Protein AF-A0A103XK74-F1 (afdb_monomer)

Secondary structure (DSSP, 8-state):
-----TT----GGG-TTTS--SSEEEEETTEEEEEPPTTEEE-TTSTT-EEE----HHHHHHTTT-PPPHHHHHHHHHHHHTS----SS---GGG-TTTS--SSEEEEETTEEEEEPPTTEEE-TTSTT-EEEPP-------S------

Radius of gyration: 27.08 Å; Cα contacts (8 Å, |Δi|>4): 176; chains: 1; bounding box: 64×50×88 Å

Solvent-accessible surface area (backbone atoms only — not comparable to full-atom values): 9443 Å² total; per-residue (Å²): 132,90,78,78,72,93,80,77,57,71,61,51,73,80,38,50,89,85,48,64,64,60,41,42,68,44,70,46,92,82,51,70,49,68,38,37,48,92,67,33,40,68,46,18,77,39,86,84,32,40,38,70,44,75,79,53,62,61,62,63,28,6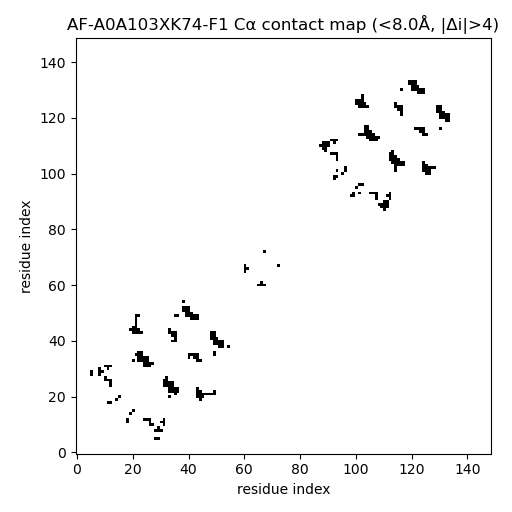4,76,65,76,54,85,79,51,80,68,58,60,54,51,61,55,56,63,60,64,74,73,56,97,74,86,76,50,75,63,63,42,76,78,36,48,89,88,39,54,46,74,52,49,60,44,67,43,91,58,50,65,48,58,35,44,53,93,67,36,45,65,46,17,58,40,86,84,33,46,39,72,48,74,72,80,77,68,81,70,79,80,81,84,80,89,80,129

Organism: Cynara cardunculus var. scolymus (NCBI:txid59895)

Mean predicted aligned error: 19.29 Å

Nearest PDB structures (foldseek):
  6pol-assembly3_F  TM=4.371E-01  e=6.502E-03  Homo sapiens
  5b4x-assembly2_D  TM=4.022E-01  e=9.568E-03  Homo sapiens
  6pog-assembly1_B  TM=3.861E-01  e=1.408E-02  Homo sapiens

InterPro domains:
  IPR000152 EGF-type aspartate/asparagine hydroxylation site [PS00010] (106-117)
  IPR000742 EGF-like domain [SM00181] (12-51)
  IPR000742 EGF-like domain [SM00181] (93-132)
  IPR001881 EGF-like calcium-binding domain [SM00179] (9-51)
  IPR001881 EGF-like calcium-binding domain [SM00179] (92-132)
  IPR049883 NOTCH1, EGF-like calcium-binding domain [PF07645] (9-43)
  IPR049883 NOTCH1, EGF-like calcium-binding domain [PF07645] (92-122)
  IPR050751 Extracellular matrix structural protein [PTHR24034] (9-125)

Structure (mmCIF, N/CA/C/O backbone):
data_AF-A0A103XK74-F1
#
_entry.id   AF-A0A103XK74-F1
#
loop_
_atom_site.group_PDB
_atom_site.id
_atom_site.type_symbol
_atom_site.label_atom_id
_atom_site.label_alt_id
_atom_site.label_comp_id
_atom_site.label_asym_id
_atom_site.label_entity_id
_atom_site.label_seq_id
_atom_site.pdbx_PDB_ins_code
_atom_site.Cartn_x
_atom_site.Cartn_y
_atom_site.Cartn_z
_atom_site.occupancy
_atom_site.B_iso_or_equiv
_atom_site.auth_seq_id
_atom_site.auth_comp_id
_atom_site.auth_asym_id
_atom_site.auth_atom_id
_atom_site.pdbx_PDB_model_num
ATOM 1 N N . MET A 1 1 ? 42.206 -0.250 -19.955 1.00 39.19 1 MET A N 1
ATOM 2 C CA . MET A 1 1 ? 40.828 0.064 -19.518 1.00 39.19 1 MET A CA 1
ATOM 3 C C . MET A 1 1 ? 39.902 -0.393 -20.632 1.00 39.19 1 MET A C 1
ATOM 5 O O . MET A 1 1 ? 40.021 0.123 -21.732 1.00 39.19 1 MET A O 1
ATOM 9 N N . LEU A 1 2 ? 39.120 -1.451 -20.410 1.00 46.59 2 LEU A N 1
ATOM 10 C CA . LEU A 1 2 ? 38.319 -2.092 -21.459 1.00 46.59 2 LEU A CA 1
ATOM 11 C C . LEU A 1 2 ? 37.001 -1.327 -21.646 1.00 46.59 2 LEU A C 1
ATOM 13 O O . LEU A 1 2 ? 36.085 -1.474 -20.844 1.00 46.59 2 LEU A O 1
ATOM 17 N N . THR A 1 3 ? 36.907 -0.508 -22.690 1.00 59.62 3 THR A N 1
ATOM 18 C CA . THR A 1 3 ? 35.642 0.071 -23.159 1.00 59.62 3 THR A CA 1
ATOM 19 C C . THR A 1 3 ? 34.998 -0.907 -24.140 1.00 59.62 3 THR A C 1
ATOM 21 O O . THR A 1 3 ? 35.295 -0.882 -25.334 1.00 59.62 3 THR A O 1
ATOM 24 N N . PHE A 1 4 ? 34.157 -1.809 -23.630 1.00 59.25 4 PHE A N 1
ATOM 25 C CA . PHE A 1 4 ? 33.251 -2.602 -24.463 1.00 59.25 4 PHE A CA 1
ATOM 26 C C . PHE A 1 4 ? 32.225 -1.655 -25.118 1.00 59.25 4 PHE A C 1
ATOM 28 O O . PHE A 1 4 ? 31.713 -0.764 -24.437 1.00 59.25 4 PHE A O 1
ATOM 35 N N . PRO A 1 5 ? 31.962 -1.769 -26.430 1.00 60.72 5 PRO A N 1
ATOM 36 C CA . PRO A 1 5 ? 31.222 -0.758 -27.169 1.00 60.72 5 PRO A CA 1
ATOM 37 C C . PRO A 1 5 ? 29.723 -0.834 -26.865 1.00 60.72 5 PRO A C 1
ATOM 39 O O . PRO A 1 5 ? 29.161 -1.910 -26.684 1.00 60.72 5 PRO A O 1
ATOM 42 N N . LEU A 1 6 ? 29.085 0.333 -26.906 1.00 54.50 6 LEU A N 1
ATOM 43 C CA . LEU A 1 6 ? 27.653 0.647 -26.801 1.00 54.50 6 LEU A CA 1
ATOM 44 C C . LEU A 1 6 ? 26.747 -0.070 -27.850 1.00 54.50 6 LEU A C 1
ATOM 46 O O . LEU A 1 6 ? 25.673 0.431 -28.162 1.00 54.50 6 LEU A O 1
ATOM 50 N N . TYR A 1 7 ? 27.185 -1.178 -28.466 1.00 64.19 7 TYR A N 1
ATOM 51 C CA . TYR A 1 7 ? 26.630 -1.719 -29.720 1.00 64.19 7 TYR A CA 1
ATOM 52 C C . TYR A 1 7 ? 25.713 -2.948 -29.573 1.00 64.19 7 TYR A C 1
ATOM 54 O O . TYR A 1 7 ? 25.021 -3.296 -30.523 1.00 64.19 7 TYR A O 1
ATOM 62 N N . LEU A 1 8 ? 25.623 -3.584 -28.404 1.00 73.56 8 LEU A N 1
ATOM 63 C CA . LEU A 1 8 ? 24.556 -4.566 -28.162 1.00 73.56 8 LEU A CA 1
ATOM 64 C C . LEU A 1 8 ? 23.844 -4.275 -26.847 1.00 73.56 8 LEU A C 1
ATOM 66 O O . LEU A 1 8 ? 23.798 -5.101 -25.939 1.00 73.56 8 LEU A O 1
ATOM 70 N N . ASP A 1 9 ? 23.325 -3.056 -26.753 1.00 84.56 9 ASP A N 1
ATOM 71 C CA . ASP A 1 9 ? 22.346 -2.717 -25.734 1.00 84.56 9 ASP A CA 1
ATOM 72 C C . ASP A 1 9 ? 21.085 -3.563 -25.949 1.00 84.56 9 ASP A C 1
ATOM 74 O O . ASP A 1 9 ? 20.443 -3.498 -27.002 1.00 84.56 9 ASP A O 1
ATOM 78 N N . ILE A 1 10 ? 20.764 -4.415 -24.979 1.00 87.81 10 ILE A N 1
ATOM 79 C CA . ILE A 1 10 ? 19.553 -5.229 -25.018 1.00 87.81 10 ILE A CA 1
ATOM 80 C C . ILE A 1 10 ? 18.468 -4.398 -24.367 1.00 87.81 10 ILE A C 1
ATOM 82 O O . ILE A 1 10 ? 18.551 -4.154 -23.179 1.00 87.81 10 ILE A O 1
ATOM 86 N N . ASN A 1 11 ? 17.419 -4.041 -25.104 1.00 88.88 11 ASN A N 1
ATOM 87 C CA . ASN A 1 11 ? 16.300 -3.336 -24.496 1.00 88.88 11 ASN A CA 1
ATOM 88 C C . ASN A 1 11 ? 15.480 -4.286 -23.605 1.00 88.88 11 ASN A C 1
ATOM 90 O O . ASN A 1 11 ? 14.604 -5.018 -24.083 1.00 88.88 11 ASN A O 1
ATOM 94 N N . GLU A 1 12 ? 15.756 -4.270 -22.299 1.00 91.62 12 GLU A N 1
ATOM 95 C CA . GLU A 1 12 ? 15.125 -5.146 -21.309 1.00 91.62 12 GLU A CA 1
ATOM 96 C C . GLU A 1 12 ? 13.616 -4.904 -21.187 1.00 91.62 12 GLU A C 1
ATOM 98 O O . GLU A 1 12 ? 12.873 -5.814 -20.814 1.00 91.62 12 GLU A O 1
ATOM 1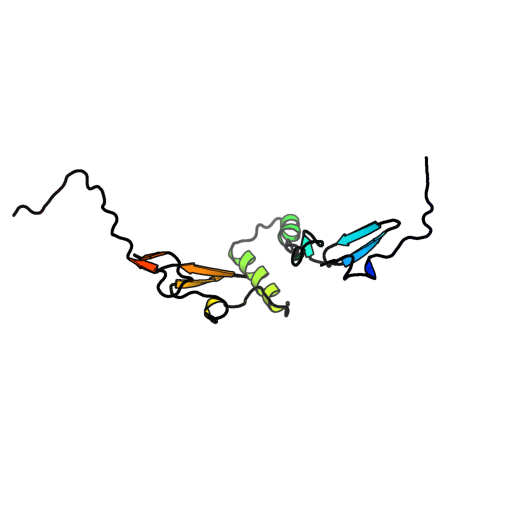03 N N . CYS A 1 13 ? 13.130 -3.724 -21.589 1.00 88.81 13 CYS A N 1
ATOM 104 C CA . CYS A 1 13 ? 11.707 -3.392 -21.566 1.00 88.81 13 CYS A CA 1
ATOM 105 C C . CYS A 1 13 ? 10.863 -4.231 -22.543 1.00 88.81 13 CYS A C 1
ATOM 107 O O . CYS A 1 13 ? 9.641 -4.259 -22.400 1.00 88.81 13 CYS A O 1
ATOM 109 N N . HIS A 1 14 ? 11.476 -4.933 -23.504 1.00 91.25 14 HIS A N 1
ATOM 110 C CA . HIS A 1 14 ? 10.775 -5.891 -24.370 1.00 91.25 14 HIS A CA 1
ATOM 111 C C . HIS A 1 14 ? 10.609 -7.286 -23.747 1.00 91.25 14 HIS A C 1
ATOM 113 O O . HIS A 1 14 ? 9.899 -8.113 -24.314 1.00 91.25 14 HIS A O 1
ATOM 119 N N . TYR A 1 15 ? 11.218 -7.555 -22.586 1.00 86.62 15 TYR A N 1
ATOM 120 C CA . TYR A 1 15 ? 11.230 -8.879 -21.955 1.00 86.62 15 TYR A CA 1
ATOM 121 C C . TYR A 1 15 ? 10.714 -8.831 -20.503 1.00 86.62 15 TYR A C 1
ATOM 123 O O . TYR A 1 15 ? 11.453 -9.161 -19.571 1.00 86.62 15 TYR A O 1
ATOM 131 N N . PRO A 1 16 ? 9.439 -8.457 -20.277 1.00 80.50 16 PRO A N 1
ATOM 132 C CA . PRO A 1 16 ? 8.884 -8.239 -18.938 1.00 80.50 16 PRO A CA 1
ATOM 133 C C . PRO A 1 16 ? 8.854 -9.497 -18.057 1.00 80.50 16 PRO A C 1
ATOM 135 O O . PRO A 1 16 ? 8.860 -9.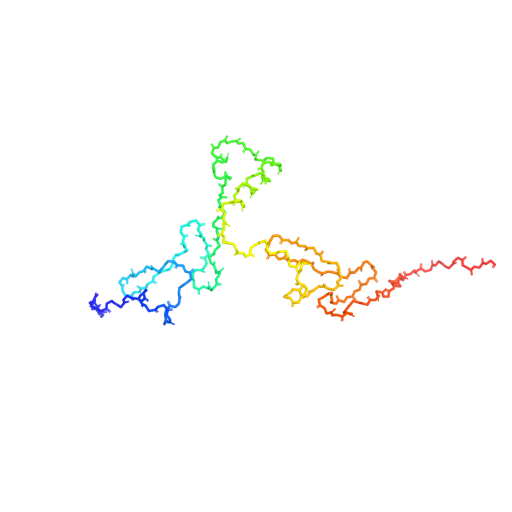384 -16.837 1.00 80.50 16 PRO A O 1
ATOM 138 N N . GLU A 1 17 ? 8.848 -10.696 -18.642 1.00 82.81 17 GLU A N 1
ATOM 139 C CA . GLU A 1 17 ? 8.907 -11.955 -17.882 1.00 82.81 17 GLU A CA 1
ATOM 140 C C . GLU A 1 17 ? 10.295 -12.210 -17.277 1.00 82.81 17 GLU A C 1
ATOM 142 O O . GLU A 1 17 ? 10.413 -12.757 -16.183 1.00 82.81 17 GLU A O 1
ATOM 147 N N . LYS A 1 18 ? 11.353 -11.782 -17.975 1.00 85.19 18 LYS A N 1
ATOM 148 C CA . LYS A 1 18 ? 12.748 -11.915 -17.531 1.00 85.19 18 LYS A CA 1
ATOM 149 C C . LYS A 1 18 ? 13.186 -10.731 -16.669 1.00 85.19 18 LYS A C 1
ATOM 151 O O . LYS A 1 18 ? 14.011 -10.893 -15.772 1.00 85.19 18 LYS A O 1
ATOM 156 N N . PHE A 1 19 ? 12.615 -9.558 -16.934 1.00 83.81 19 PHE A N 1
ATOM 157 C CA . PHE A 1 19 ? 12.919 -8.299 -16.262 1.00 83.81 19 PHE A CA 1
ATOM 158 C C . PHE A 1 19 ? 11.621 -7.638 -15.768 1.00 83.81 19 PHE A C 1
ATOM 160 O O . PHE A 1 19 ? 11.149 -6.657 -16.352 1.00 83.81 19 PHE A O 1
ATOM 167 N N . PRO A 1 20 ? 11.002 -8.190 -14.708 1.00 79.38 20 PRO A N 1
ATOM 168 C CA . PRO A 1 20 ? 9.707 -7.726 -14.229 1.00 79.38 20 PRO A CA 1
ATOM 169 C C . PRO A 1 20 ? 9.758 -6.274 -13.754 1.00 79.38 20 PRO A C 1
ATOM 171 O O . PRO A 1 20 ? 10.563 -5.896 -12.904 1.00 79.38 20 PRO A O 1
ATOM 174 N N . CYS A 1 21 ? 8.843 -5.472 -14.296 1.00 81.88 21 CYS A N 1
ATOM 175 C CA . CYS A 1 21 ? 8.640 -4.068 -13.969 1.00 81.88 21 CYS A CA 1
ATOM 176 C C . CYS A 1 21 ? 7.172 -3.847 -13.602 1.00 81.88 21 CYS A C 1
ATOM 178 O O . CYS A 1 21 ? 6.279 -4.199 -14.370 1.00 81.88 21 CYS A O 1
ATOM 180 N N . TYR A 1 22 ? 6.919 -3.203 -12.463 1.00 85.75 22 TYR A N 1
ATOM 181 C CA . TYR A 1 22 ? 5.568 -2.844 -12.013 1.00 85.75 22 TYR A CA 1
ATOM 182 C C . TYR A 1 22 ? 5.278 -1.341 -12.185 1.00 85.75 22 TYR A C 1
ATOM 184 O O . TYR A 1 22 ? 4.341 -0.793 -11.604 1.00 85.75 22 TYR A O 1
ATOM 192 N N . GLY A 1 23 ? 6.087 -0.665 -13.006 1.00 84.44 23 GLY A N 1
ATOM 193 C CA . GLY A 1 23 ? 5.963 0.742 -13.377 1.00 84.44 23 GLY A CA 1
ATOM 194 C C . GLY A 1 23 ? 6.170 0.957 -14.879 1.00 84.44 23 GLY A C 1
ATOM 195 O O . GLY A 1 23 ? 5.791 0.139 -15.709 1.00 84.44 23 GLY A O 1
ATOM 196 N N . THR A 1 24 ? 6.758 2.089 -15.240 1.00 87.75 24 THR A N 1
ATOM 197 C CA . THR A 1 24 ? 7.224 2.405 -16.590 1.00 87.75 24 THR A CA 1
ATOM 198 C C . THR A 1 24 ? 8.704 2.056 -16.699 1.00 87.75 24 THR A C 1
ATOM 200 O O . THR A 1 24 ? 9.532 2.649 -16.005 1.00 87.75 24 THR A O 1
ATOM 203 N N . CYS A 1 25 ? 9.024 1.106 -17.576 1.00 90.00 25 CYS A N 1
ATOM 204 C CA . CYS A 1 25 ? 10.397 0.755 -17.925 1.00 90.00 25 CYS A CA 1
ATOM 205 C C . CYS A 1 25 ? 10.994 1.795 -18.886 1.00 90.00 25 CYS A C 1
ATOM 207 O O . CYS A 1 25 ? 10.301 2.302 -19.770 1.00 90.00 25 CYS A O 1
ATOM 209 N N . VAL A 1 26 ? 12.266 2.125 -18.691 1.00 90.69 26 VAL A N 1
ATOM 210 C CA . VAL A 1 26 ? 13.050 3.044 -19.515 1.00 90.69 26 VAL A CA 1
ATOM 211 C C . VAL A 1 26 ? 14.378 2.367 -19.823 1.00 90.69 26 VAL A C 1
ATOM 213 O O . VAL A 1 26 ? 15.206 2.199 -18.928 1.00 90.69 26 VAL A O 1
ATOM 216 N N . ASN A 1 27 ? 14.572 2.000 -21.086 1.00 90.06 27 ASN A N 1
ATOM 217 C CA . ASN A 1 27 ? 15.834 1.449 -21.557 1.00 90.06 27 ASN A CA 1
ATOM 218 C C . ASN A 1 27 ? 16.940 2.510 -21.497 1.00 90.06 27 ASN A C 1
ATOM 220 O O . ASN A 1 27 ? 16.716 3.663 -21.873 1.00 90.06 27 ASN A O 1
ATOM 224 N N . THR A 1 28 ? 18.123 2.132 -21.035 1.00 89.25 28 THR A N 1
ATOM 225 C CA . THR A 1 28 ? 19.309 2.994 -20.989 1.00 89.25 28 THR A CA 1
ATOM 226 C C . THR A 1 28 ? 20.483 2.252 -21.606 1.00 89.25 28 THR A C 1
ATOM 228 O O . THR A 1 28 ? 20.475 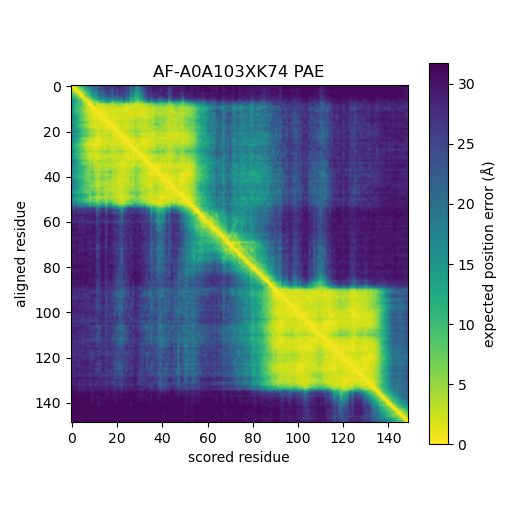1.038 -21.684 1.00 89.25 28 THR A O 1
ATOM 231 N N . VAL A 1 29 ? 21.522 2.942 -22.065 1.00 89.50 29 VAL A N 1
ATOM 232 C CA . VAL A 1 29 ? 22.609 2.199 -22.711 1.00 89.50 29 VAL A CA 1
ATOM 233 C C . VAL A 1 29 ? 23.394 1.395 -21.669 1.00 89.50 29 VAL A C 1
ATOM 235 O O . VAL A 1 29 ? 24.016 1.971 -20.776 1.00 89.50 29 VAL A O 1
ATOM 238 N N . GLY A 1 30 ? 23.354 0.069 -21.793 1.00 83.81 30 GLY A N 1
ATOM 239 C CA . GLY A 1 30 ? 23.983 -0.904 -20.905 1.00 83.81 30 GLY A CA 1
ATOM 240 C C . GLY A 1 30 ? 23.179 -1.244 -19.646 1.00 83.81 30 GLY A C 1
ATOM 241 O O . GLY A 1 30 ? 23.726 -1.921 -18.773 1.00 83.81 30 GLY A O 1
ATOM 242 N N . ASN A 1 31 ? 21.942 -0.748 -19.503 1.00 87.19 31 ASN A N 1
ATOM 243 C CA . ASN A 1 31 ? 21.074 -1.022 -18.351 1.00 87.19 31 ASN A CA 1
ATOM 244 C C . ASN A 1 31 ? 19.629 -0.559 -18.613 1.00 87.19 31 ASN A C 1
ATOM 246 O O . ASN A 1 31 ? 19.300 0.014 -19.634 1.00 87.19 31 ASN A O 1
ATOM 250 N N . TYR A 1 32 ? 18.771 -0.603 -17.609 1.00 88.00 32 TYR A N 1
ATOM 251 C CA . TYR A 1 32 ? 17.424 -0.075 -17.679 1.00 88.00 32 TYR A CA 1
ATOM 252 C C . TYR A 1 32 ? 16.998 0.465 -16.324 1.00 88.00 32 TYR A C 1
ATOM 254 O O . TYR A 1 32 ? 17.505 0.105 -15.257 1.00 88.00 32 TYR A O 1
ATOM 262 N N . THR A 1 33 ? 16.058 1.396 -16.369 1.00 87.38 33 THR A N 1
ATOM 263 C CA . THR A 1 33 ? 15.513 2.038 -15.182 1.00 87.38 33 THR A CA 1
ATOM 264 C C . THR A 1 33 ? 14.002 1.954 -15.178 1.00 87.38 33 THR A C 1
ATOM 266 O O . THR A 1 33 ? 13.341 1.720 -16.187 1.00 87.38 33 THR A O 1
ATOM 269 N N . TRP A 1 34 ? 13.444 2.138 -13.995 1.00 86.19 34 TRP A N 1
ATOM 270 C CA . TRP A 1 34 ? 12.030 1.968 -13.723 1.00 86.19 34 TRP A CA 1
ATOM 271 C C . TRP A 1 34 ? 11.571 3.190 -12.967 1.00 86.19 34 TRP A C 1
ATOM 273 O O . TRP A 1 34 ? 12.179 3.588 -11.971 1.00 86.19 34 TRP A O 1
ATOM 283 N N . LYS A 1 35 ? 10.465 3.758 -13.416 1.00 88.31 35 LYS A N 1
ATOM 284 C CA . LYS A 1 35 ? 9.785 4.827 -12.700 1.00 88.31 35 LYS A CA 1
ATOM 285 C C . LYS A 1 35 ? 8.337 4.447 -12.506 1.00 88.31 35 LYS A C 1
ATOM 287 O O . LYS A 1 35 ? 7.739 3.794 -13.353 1.00 88.31 35 LYS A O 1
ATOM 292 N N . CYS A 1 36 ? 7.747 4.868 -11.401 1.00 84.44 36 CYS A N 1
ATOM 293 C CA . CYS A 1 36 ? 6.303 4.776 -11.277 1.00 84.44 36 CYS A CA 1
ATOM 294 C C . CYS A 1 36 ? 5.620 5.613 -12.370 1.00 84.44 36 CYS A C 1
ATOM 296 O O . CYS A 1 36 ? 6.190 6.588 -12.872 1.00 84.44 36 CYS A O 1
ATOM 298 N N . LYS A 1 37 ? 4.393 5.221 -12.733 1.00 82.69 37 LYS A N 1
ATOM 299 C CA . LYS A 1 37 ? 3.553 5.974 -13.673 1.00 82.69 37 LYS A CA 1
ATOM 300 C C . LYS A 1 37 ? 3.358 7.415 -13.189 1.00 82.69 37 LYS A C 1
ATOM 302 O O . LYS A 1 37 ? 3.525 7.719 -12.005 1.00 82.69 37 LYS A O 1
ATOM 307 N N . GLU A 1 38 ? 2.995 8.310 -14.101 1.00 79.19 38 GLU A N 1
ATOM 308 C CA . GLU A 1 38 ? 2.727 9.705 -13.754 1.00 79.19 38 GLU A CA 1
ATOM 309 C C . GLU A 1 38 ? 1.696 9.809 -12.619 1.00 79.19 38 GLU A C 1
ATOM 311 O O . GLU A 1 38 ? 0.690 9.103 -12.602 1.00 79.19 38 GLU A O 1
ATOM 316 N N . GLY A 1 39 ? 1.990 10.644 -11.619 1.00 69.81 39 GLY A N 1
ATOM 317 C CA . GLY A 1 39 ? 1.176 10.742 -10.405 1.00 69.81 39 GLY A CA 1
ATOM 318 C C . GLY A 1 39 ? 1.402 9.630 -9.371 1.00 69.81 39 GLY A C 1
ATOM 319 O O . GLY A 1 39 ? 0.681 9.603 -8.378 1.00 69.81 39 GLY A O 1
ATOM 320 N N . TYR A 1 40 ? 2.394 8.746 -9.545 1.00 75.69 40 TYR A N 1
ATOM 321 C CA . TYR A 1 40 ? 2.762 7.678 -8.600 1.00 75.69 40 TYR A CA 1
ATOM 322 C C . TYR A 1 40 ? 4.245 7.767 -8.171 1.00 75.69 40 TYR A C 1
ATOM 324 O O . TYR A 1 40 ? 5.093 8.275 -8.902 1.00 75.69 40 TYR A O 1
ATOM 332 N N . SER A 1 41 ? 4.562 7.312 -6.958 1.00 80.19 41 SER A N 1
ATOM 333 C CA . SER A 1 41 ? 5.895 7.250 -6.341 1.00 80.19 41 SER A CA 1
ATOM 334 C C . SER A 1 41 ? 6.049 5.980 -5.504 1.00 80.19 41 SER A C 1
ATOM 336 O O . SER A 1 41 ? 5.066 5.481 -4.957 1.00 80.19 41 SER A O 1
ATOM 338 N N . GLY A 1 42 ? 7.279 5.496 -5.354 1.00 82.56 42 GLY A N 1
ATOM 339 C CA . GLY A 1 42 ? 7.591 4.278 -4.607 1.00 82.56 42 GLY A CA 1
ATOM 340 C C . GLY A 1 42 ? 8.609 3.422 -5.351 1.00 82.56 42 GLY A C 1
ATOM 341 O O . GLY A 1 42 ? 9.340 3.940 -6.196 1.00 82.56 42 GLY A O 1
ATOM 342 N N . ASP A 1 43 ? 8.643 2.129 -5.039 1.00 80.94 43 ASP A N 1
ATOM 343 C CA . ASP A 1 43 ? 9.558 1.176 -5.667 1.00 80.94 43 ASP A CA 1
ATOM 344 C C . ASP A 1 43 ? 8.847 0.405 -6.787 1.00 80.94 43 ASP A C 1
ATOM 346 O O . ASP A 1 43 ? 7.956 -0.403 -6.541 1.00 80.94 43 ASP A O 1
ATOM 350 N N . ALA A 1 44 ? 9.242 0.657 -8.033 1.00 84.19 44 ALA A N 1
ATOM 351 C CA . ALA A 1 44 ? 8.660 0.025 -9.216 1.00 84.19 44 ALA A CA 1
ATOM 352 C C . ALA A 1 44 ? 9.178 -1.405 -9.486 1.00 84.19 44 ALA A C 1
ATOM 354 O O . ALA A 1 44 ? 8.687 -2.054 -10.411 1.00 84.19 44 ALA A O 1
ATOM 355 N N . LYS A 1 45 ? 10.139 -1.908 -8.694 1.00 79.56 45 LYS A N 1
ATOM 356 C CA . LYS A 1 45 ? 10.623 -3.301 -8.762 1.00 79.56 45 LYS A CA 1
ATOM 357 C C . LYS A 1 45 ? 9.750 -4.273 -7.977 1.00 79.56 45 LYS A C 1
ATOM 359 O O . LYS A 1 45 ? 9.779 -5.474 -8.228 1.00 79.56 45 LYS A O 1
ATOM 364 N N . ILE A 1 46 ? 8.986 -3.764 -7.015 1.00 80.12 46 ILE A N 1
ATOM 365 C CA . ILE A 1 46 ? 8.133 -4.562 -6.138 1.00 80.12 46 ILE A CA 1
ATOM 366 C C . ILE A 1 46 ? 6.707 -4.524 -6.687 1.00 80.12 46 ILE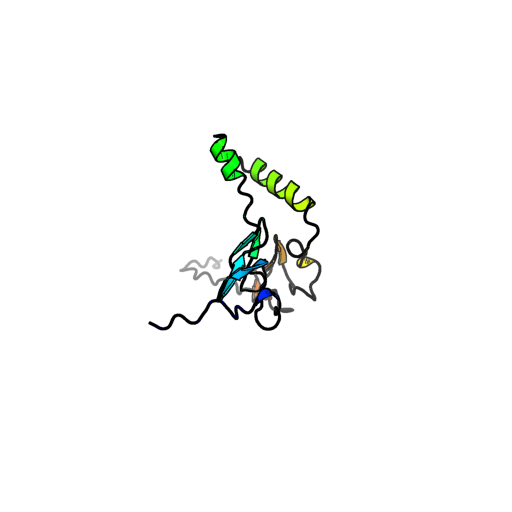 A C 1
ATOM 368 O O . ILE A 1 46 ? 6.206 -3.457 -7.052 1.00 80.12 46 ILE A O 1
ATOM 372 N N . ARG A 1 47 ? 6.033 -5.680 -6.723 1.00 75.00 47 ARG A N 1
ATOM 373 C CA . ARG A 1 47 ? 4.608 -5.744 -7.070 1.00 75.00 47 ARG A CA 1
ATOM 374 C C . ARG A 1 47 ? 3.823 -4.841 -6.116 1.00 75.00 47 ARG A C 1
ATOM 376 O O . ARG A 1 47 ? 4.005 -4.931 -4.906 1.00 75.00 47 ARG A O 1
ATOM 383 N N . ASP A 1 48 ? 3.010 -3.941 -6.664 1.00 75.69 48 ASP A N 1
ATOM 384 C CA . ASP A 1 48 ? 2.264 -2.914 -5.913 1.00 75.69 48 ASP A CA 1
ATOM 385 C C . ASP A 1 48 ? 3.137 -1.903 -5.131 1.00 75.69 48 ASP A C 1
ATOM 387 O O . ASP A 1 48 ? 2.655 -1.177 -4.257 1.00 75.69 48 ASP A O 1
ATOM 391 N N . GLY A 1 49 ? 4.434 -1.804 -5.449 1.00 73.38 49 GLY A N 1
ATOM 392 C CA . GLY A 1 49 ? 5.365 -0.886 -4.787 1.00 73.38 49 GLY A CA 1
ATOM 393 C C . GLY A 1 49 ? 5.222 0.583 -5.212 1.00 73.38 49 GLY A C 1
ATOM 394 O O . GLY A 1 49 ? 5.664 1.481 -4.491 1.00 73.38 49 GLY A O 1
ATOM 395 N N . CYS A 1 50 ? 4.540 0.856 -6.329 1.00 80.94 50 CYS A N 1
ATOM 396 C CA . CYS A 1 50 ? 4.170 2.203 -6.761 1.00 80.94 50 CYS A CA 1
ATOM 397 C C . CYS A 1 50 ? 2.827 2.633 -6.167 1.00 80.94 50 CYS A C 1
ATOM 399 O O . CYS A 1 50 ? 1.779 2.074 -6.482 1.00 80.94 50 CYS A O 1
ATOM 401 N N . ARG A 1 51 ? 2.833 3.702 -5.371 1.00 76.44 51 ARG A N 1
ATOM 402 C CA . ARG A 1 51 ? 1.625 4.289 -4.771 1.00 76.44 51 ARG A CA 1
ATOM 403 C C . ARG A 1 51 ? 1.354 5.647 -5.390 1.00 76.44 51 ARG A C 1
ATOM 405 O O . ARG A 1 51 ? 2.298 6.320 -5.788 1.00 76.44 51 ARG A O 1
ATOM 412 N N . ARG A 1 52 ? 0.092 6.083 -5.472 1.00 66.75 52 ARG A N 1
ATOM 413 C CA . ARG A 1 52 ? -0.202 7.455 -5.921 1.00 66.75 52 ARG A CA 1
ATOM 414 C C . ARG A 1 52 ? 0.602 8.419 -5.059 1.00 66.75 52 ARG A C 1
ATOM 416 O O . ARG A 1 52 ? 0.534 8.334 -3.831 1.00 66.75 52 ARG A O 1
ATOM 423 N N . LYS A 1 53 ? 1.365 9.308 -5.703 1.00 61.41 53 LYS A N 1
ATOM 424 C CA . LYS A 1 53 ? 1.944 10.464 -5.026 1.00 61.41 53 LYS A CA 1
ATOM 425 C C . LYS A 1 53 ? 0.780 11.103 -4.285 1.00 61.41 53 LYS A C 1
ATOM 427 O O . LYS A 1 53 ? -0.277 11.267 -4.907 1.00 61.41 53 LYS A O 1
ATOM 432 N N . PRO A 1 54 ? 0.917 11.431 -2.993 1.00 54.62 54 PRO A N 1
ATOM 433 C CA . PRO A 1 54 ? -0.038 12.342 -2.408 1.00 54.62 54 PRO A CA 1
ATOM 434 C C . PRO A 1 54 ? -0.011 13.564 -3.325 1.00 54.62 54 PRO A C 1
ATOM 436 O O . PRO A 1 54 ? 1.022 14.227 -3.441 1.00 54.62 54 PRO A O 1
ATOM 439 N N . PHE A 1 55 ? -1.109 13.812 -4.055 1.00 52.28 55 PHE A N 1
ATOM 440 C CA . PHE A 1 55 ? -1.355 15.156 -4.546 1.00 52.28 55 PHE A CA 1
ATOM 441 C C . PHE A 1 55 ? -1.220 15.970 -3.275 1.00 52.28 55 PHE A C 1
ATOM 443 O O . PHE A 1 55 ? -1.871 15.650 -2.283 1.00 52.28 55 PHE A O 1
ATOM 450 N N . HIS A 1 56 ? -0.228 16.846 -3.225 1.00 51.22 56 HIS A N 1
ATOM 451 C CA . HIS A 1 56 ? 0.029 17.631 -2.040 1.00 51.22 56 HIS A CA 1
ATOM 452 C C . HIS A 1 56 ? -0.691 18.946 -2.316 1.00 51.22 56 HIS A C 1
ATOM 454 O O . HIS A 1 56 ? -0.054 19.886 -2.793 1.00 51.22 56 HIS A O 1
ATOM 460 N N . PRO A 1 57 ? -2.017 19.039 -2.076 1.00 50.06 57 PRO A N 1
ATOM 461 C CA . PRO A 1 57 ? -2.700 20.318 -2.123 1.00 50.06 57 PRO A CA 1
ATOM 462 C C . PRO A 1 57 ? -2.007 21.283 -1.158 1.00 50.06 57 PRO A C 1
ATOM 464 O O . PRO A 1 57 ? -1.949 22.470 -1.426 1.00 50.06 57 PRO A O 1
ATOM 467 N N . LEU A 1 58 ? -1.366 20.770 -0.102 1.00 47.69 58 LEU A N 1
ATOM 468 C CA . LEU A 1 58 ? -0.437 21.499 0.753 1.00 47.69 58 LEU A CA 1
ATOM 469 C C . LEU A 1 58 ? 0.659 22.268 -0.023 1.00 47.69 58 LEU A C 1
ATOM 471 O O . LEU A 1 58 ? 0.968 23.364 0.403 1.00 47.69 58 LEU A O 1
ATOM 475 N N . VAL A 1 59 ? 1.221 21.806 -1.156 1.00 50.41 59 VAL A N 1
ATOM 476 C CA . VAL A 1 59 ? 2.187 22.633 -1.932 1.00 50.41 59 VAL A CA 1
ATOM 477 C C . VAL A 1 59 ? 1.494 23.858 -2.540 1.00 50.41 59 VAL A C 1
ATOM 479 O O . VAL A 1 59 ? 2.027 24.962 -2.464 1.00 50.41 59 VAL A O 1
ATOM 482 N N . LEU A 1 60 ? 0.286 23.688 -3.084 1.00 45.72 60 LEU A N 1
ATOM 483 C CA . LEU A 1 60 ? -0.510 24.791 -3.635 1.00 45.72 60 LEU A CA 1
ATOM 484 C C . LEU A 1 60 ? -1.020 25.735 -2.525 1.00 45.72 60 LEU A C 1
ATOM 486 O O . LEU A 1 60 ? -1.072 26.947 -2.710 1.00 45.72 60 LEU A O 1
ATOM 490 N N . TYR A 1 61 ? -1.351 25.185 -1.351 1.00 51.47 61 TYR A N 1
ATOM 491 C CA . TYR A 1 61 ? -1.884 25.926 -0.208 1.00 51.47 61 TYR A CA 1
ATOM 492 C C 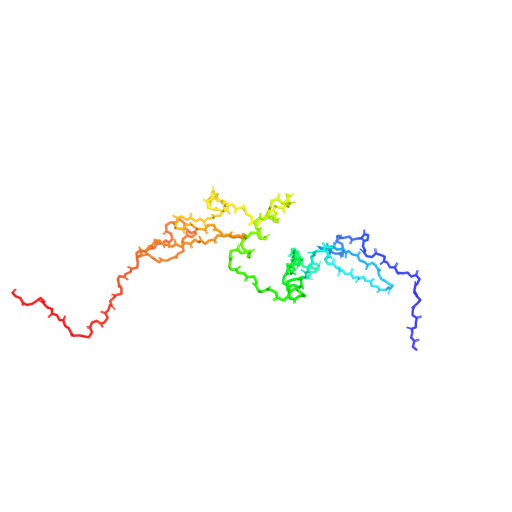. TYR A 1 61 ? -0.804 26.654 0.603 1.00 51.47 61 TYR A C 1
ATOM 494 O O . TYR A 1 61 ? -1.042 27.789 1.015 1.00 51.47 61 TYR A O 1
ATOM 502 N N . ILE A 1 62 ? 0.392 26.073 0.768 1.00 47.84 62 ILE A N 1
ATOM 503 C CA . ILE A 1 62 ? 1.558 26.738 1.377 1.00 47.84 62 ILE A CA 1
ATOM 504 C C . ILE A 1 62 ? 1.974 27.944 0.525 1.00 47.84 62 ILE A C 1
ATOM 506 O O . ILE A 1 62 ? 2.256 29.003 1.079 1.00 47.84 62 ILE A O 1
ATOM 510 N N . ALA A 1 63 ? 1.899 27.837 -0.807 1.00 49.00 63 ALA A N 1
ATOM 511 C CA . ALA A 1 63 ? 2.099 28.974 -1.709 1.00 49.00 63 ALA A CA 1
ATOM 512 C C . ALA A 1 63 ? 1.006 30.062 -1.577 1.00 49.00 63 ALA A C 1
ATOM 514 O O . ALA A 1 63 ? 1.248 31.214 -1.922 1.00 49.00 63 ALA A O 1
ATOM 515 N N . SER A 1 64 ? -0.179 29.717 -1.051 1.00 54.41 64 SER A N 1
ATOM 516 C CA . SER A 1 64 ? -1.315 30.635 -0.845 1.00 54.41 64 SER A CA 1
ATOM 517 C C . SER A 1 64 ? -1.452 31.189 0.585 1.00 54.41 64 SER A C 1
ATOM 519 O O . SER A 1 64 ? -2.357 31.980 0.850 1.00 54.41 64 SER A O 1
ATOM 521 N N . GLY A 1 65 ? -0.596 30.762 1.524 1.00 48.75 65 GLY A N 1
ATOM 522 C CA . GLY A 1 65 ? -0.567 31.273 2.900 1.00 48.75 65 GLY A CA 1
ATOM 523 C C . GLY A 1 65 ? -1.783 30.934 3.778 1.00 48.75 65 GLY A C 1
ATOM 524 O O . GLY A 1 65 ? -1.986 31.584 4.800 1.00 48.75 65 GLY A O 1
ATOM 525 N N . LYS A 1 66 ? -2.606 29.938 3.418 1.00 53.41 66 LYS A N 1
ATOM 526 C CA . LYS A 1 66 ? -3.785 29.523 4.205 1.00 53.41 66 LYS A CA 1
ATOM 527 C C . LYS A 1 66 ? -3.658 28.068 4.666 1.00 53.41 66 LYS A C 1
ATOM 529 O O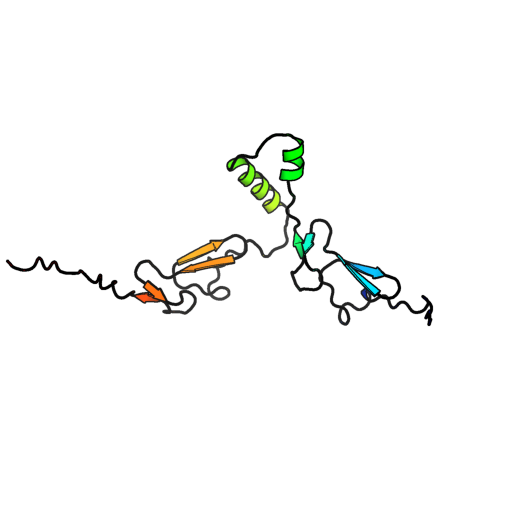 . LYS A 1 66 ? -3.523 27.165 3.844 1.00 53.41 66 LYS A O 1
ATOM 534 N N . TYR A 1 67 ? -3.719 27.842 5.983 1.00 48.72 67 TYR A N 1
ATOM 535 C CA . TYR A 1 67 ? -3.707 26.503 6.587 1.00 48.72 67 TYR A CA 1
ATOM 536 C C . TYR A 1 67 ? -5.090 25.840 6.433 1.00 48.72 67 TYR A C 1
ATOM 538 O O . TYR A 1 67 ? -6.094 26.464 6.790 1.00 48.72 67 TYR A O 1
ATOM 546 N N . PRO A 1 68 ? -5.192 24.608 5.904 1.00 52.41 68 PRO A N 1
ATOM 547 C CA . PRO A 1 68 ? -6.482 23.946 5.746 1.00 52.41 68 PRO A CA 1
ATOM 548 C C . PRO A 1 68 ? -7.064 23.528 7.104 1.00 52.41 68 PRO A C 1
ATOM 550 O O . PRO A 1 68 ? -6.370 22.987 7.962 1.00 52.41 68 PRO A O 1
ATOM 553 N N . THR A 1 69 ? -8.360 23.763 7.299 1.00 49.03 69 THR A N 1
ATOM 554 C CA . THR A 1 69 ? -9.107 23.274 8.462 1.00 49.03 69 THR A CA 1
ATOM 555 C C . THR A 1 69 ? -9.441 21.784 8.296 1.00 49.03 69 THR A C 1
ATOM 557 O O . THR A 1 69 ? -9.385 21.231 7.196 1.00 49.03 69 THR A O 1
ATOM 560 N N . TYR A 1 70 ? -9.806 21.104 9.389 1.00 48.66 70 TYR A N 1
ATOM 561 C CA . TYR A 1 70 ? -10.160 19.674 9.378 1.00 48.66 70 TYR A CA 1
ATOM 562 C C . TYR A 1 70 ? -11.262 19.328 8.351 1.00 48.66 70 TYR A C 1
ATOM 564 O O . TYR A 1 70 ? -11.205 18.287 7.697 1.00 48.66 70 TYR A O 1
ATOM 572 N N . GLU A 1 71 ? -12.215 20.240 8.139 1.00 47.69 71 GLU A N 1
ATOM 573 C CA . GLU A 1 71 ? -13.307 20.084 7.170 1.00 47.69 71 GLU A CA 1
ATOM 574 C C . GLU A 1 71 ? -12.854 20.219 5.707 1.00 47.69 71 GLU A C 1
ATOM 576 O O . GLU A 1 71 ? -13.313 19.471 4.842 1.00 47.69 71 GLU A O 1
ATOM 581 N N . THR A 1 72 ? -11.897 21.103 5.395 1.00 44.84 72 THR A N 1
ATOM 582 C CA . THR A 1 72 ? -11.402 21.246 4.013 1.00 44.84 72 THR A CA 1
ATOM 583 C C . THR A 1 72 ? -10.511 20.077 3.598 1.00 44.84 72 THR A C 1
ATOM 585 O O . THR A 1 72 ? -10.565 19.651 2.446 1.00 44.84 72 THR A O 1
ATOM 588 N N . TYR A 1 73 ? -9.774 19.475 4.538 1.00 50.31 73 TYR A N 1
ATOM 589 C CA . TYR A 1 73 ? -9.040 18.223 4.309 1.00 50.31 73 TYR A CA 1
ATOM 590 C C . TYR A 1 73 ? -9.970 17.058 3.914 1.00 50.31 73 TYR A C 1
ATOM 592 O O . TYR A 1 73 ? -9.621 16.219 3.080 1.00 50.31 73 TYR A O 1
ATOM 600 N N . ARG A 1 74 ? -11.183 17.019 4.478 1.00 44.31 74 ARG A N 1
ATOM 601 C CA . ARG A 1 74 ? -12.182 15.966 4.239 1.00 44.31 74 ARG A CA 1
ATOM 602 C C . ARG A 1 74 ? -12.782 16.023 2.830 1.00 44.31 74 ARG A C 1
ATOM 604 O O . ARG A 1 74 ? -12.980 14.980 2.210 1.00 44.31 74 ARG A O 1
ATOM 611 N N . LEU A 1 75 ? -13.031 17.227 2.315 1.00 45.44 75 LEU A N 1
ATOM 612 C CA . LEU A 1 75 ? -13.674 17.447 1.013 1.00 45.44 75 LEU A CA 1
ATOM 613 C C . LEU A 1 75 ? -12.743 17.171 -0.177 1.00 45.44 75 LEU A C 1
ATOM 615 O O . LEU A 1 75 ? -13.194 16.605 -1.170 1.00 45.44 75 LEU A O 1
ATOM 619 N N . VAL A 1 76 ? -11.445 17.479 -0.057 1.00 49.59 76 VAL A N 1
ATOM 620 C CA . VAL A 1 76 ? -10.449 17.201 -1.114 1.00 49.59 76 VAL A CA 1
ATOM 621 C C . VAL A 1 76 ? -10.293 15.692 -1.348 1.00 49.59 76 VAL A C 1
ATOM 623 O O . VAL A 1 76 ? -10.250 15.238 -2.487 1.00 49.59 76 VAL A O 1
ATOM 626 N N . ASN A 1 77 ? -10.317 14.890 -0.279 1.00 46.44 77 ASN A N 1
ATOM 627 C CA . ASN A 1 77 ? -10.303 13.430 -0.400 1.00 46.44 77 ASN A CA 1
ATOM 628 C C . ASN A 1 77 ? -11.608 12.883 -1.006 1.00 46.44 77 ASN A C 1
ATOM 630 O O . ASN A 1 77 ? -11.567 11.915 -1.763 1.00 46.44 77 ASN A O 1
ATOM 634 N N . ALA A 1 78 ? -12.758 13.496 -0.703 1.00 46.16 78 ALA A N 1
ATOM 635 C CA . ALA A 1 78 ? -14.066 13.033 -1.165 1.00 46.16 78 ALA A CA 1
ATOM 636 C C . ALA A 1 78 ? -14.284 13.226 -2.678 1.00 46.16 78 ALA A C 1
ATOM 638 O O . ALA A 1 78 ? -14.879 12.361 -3.318 1.00 46.16 78 ALA A O 1
ATOM 639 N N . THR A 1 79 ? -13.777 14.309 -3.278 1.00 45.84 79 THR A N 1
ATOM 640 C CA . THR A 1 79 ? -13.948 14.561 -4.723 1.00 45.84 79 THR A CA 1
ATOM 641 C C . THR A 1 79 ? -12.983 13.765 -5.607 1.00 45.84 79 THR A C 1
ATOM 643 O O . THR A 1 79 ? -13.335 13.434 -6.739 1.00 45.84 79 THR A O 1
ATOM 646 N N . ASP A 1 80 ? -11.809 13.381 -5.094 1.00 46.78 80 ASP A N 1
ATOM 647 C CA . ASP A 1 80 ? -10.831 12.548 -5.817 1.00 46.78 80 ASP A CA 1
ATOM 648 C C . ASP A 1 80 ? -11.126 11.037 -5.734 1.00 46.78 80 ASP A C 1
ATOM 650 O O . ASP A 1 80 ? -10.688 10.266 -6.594 1.00 46.78 80 ASP A O 1
ATOM 654 N N . LEU A 1 81 ? -11.924 10.609 -4.749 1.00 46.22 81 LEU A N 1
ATOM 655 C CA . LEU A 1 81 ? -12.456 9.243 -4.641 1.00 46.22 81 LEU A CA 1
ATOM 656 C C . LEU A 1 81 ? -13.476 8.917 -5.747 1.00 46.22 81 LEU A C 1
ATOM 658 O O . LEU A 1 81 ? -13.611 7.758 -6.129 1.00 46.22 81 LEU A O 1
ATOM 662 N N . ALA A 1 82 ? -14.147 9.926 -6.312 1.00 41.47 82 ALA A N 1
ATOM 663 C CA . ALA A 1 82 ? -15.218 9.734 -7.292 1.00 41.47 82 ALA A CA 1
ATOM 664 C C . ALA A 1 82 ? -14.741 9.572 -8.754 1.00 41.47 82 ALA A C 1
ATOM 666 O O . ALA A 1 82 ? -15.544 9.214 -9.611 1.00 41.47 82 ALA A O 1
ATOM 667 N N . LYS A 1 83 ? -13.456 9.821 -9.070 1.00 46.66 83 LYS A N 1
ATOM 668 C CA . LYS A 1 83 ? -12.932 9.794 -10.459 1.00 46.66 83 LYS A CA 1
ATOM 669 C C . LYS A 1 83 ? -11.965 8.648 -10.783 1.00 46.66 83 LYS A C 1
ATOM 671 O O . LYS A 1 83 ? -11.513 8.550 -11.919 1.00 46.66 83 LYS A O 1
ATOM 676 N N . SER A 1 84 ? -11.646 7.772 -9.828 1.00 46.62 84 SER A N 1
ATOM 677 C CA . SER A 1 84 ? -10.754 6.624 -10.064 1.00 46.62 84 SER A CA 1
ATOM 678 C C . SER A 1 84 ? -11.514 5.300 -10.028 1.00 46.62 84 SER A C 1
ATOM 680 O O . SER A 1 84 ? -11.505 4.582 -9.035 1.00 46.62 84 SER A O 1
ATOM 682 N N . GLY A 1 85 ? -12.172 4.971 -11.139 1.00 45.44 85 GLY A N 1
ATOM 683 C CA . GLY A 1 85 ? -12.683 3.627 -11.404 1.00 45.44 85 GLY A CA 1
ATOM 684 C C . GLY A 1 85 ? -11.559 2.629 -11.707 1.00 45.44 85 GLY A C 1
ATOM 685 O O . GLY A 1 85 ? -11.446 2.218 -12.851 1.00 45.44 85 GLY A O 1
ATOM 686 N N . CYS A 1 86 ? -10.734 2.309 -10.698 1.00 42.19 86 CYS A N 1
ATOM 687 C CA . CYS A 1 86 ? -9.830 1.146 -10.554 1.00 42.19 86 CYS A CA 1
ATOM 688 C C . CYS A 1 86 ? -9.360 1.139 -9.077 1.00 42.19 86 CYS A C 1
ATOM 690 O O . CYS A 1 86 ? -8.450 1.885 -8.715 1.00 42.19 86 CYS A O 1
ATOM 692 N N . ASP A 1 87 ? -10.159 0.635 -8.137 1.00 50.94 87 ASP A N 1
ATOM 693 C CA . ASP A 1 87 ? -10.351 -0.774 -7.729 1.00 50.94 87 ASP A CA 1
ATOM 694 C C . ASP A 1 87 ? -9.253 -1.299 -6.774 1.00 50.94 87 ASP A C 1
ATOM 696 O O . ASP A 1 87 ? -8.087 -1.428 -7.138 1.00 50.94 87 ASP A O 1
ATOM 700 N N . GLY A 1 88 ? -9.646 -1.533 -5.512 1.00 49.09 88 GLY A N 1
ATOM 701 C CA . GLY A 1 88 ? -8.821 -2.140 -4.457 1.00 49.09 88 GLY A CA 1
ATOM 702 C C . GLY A 1 88 ? -8.862 -1.465 -3.075 1.00 49.09 88 GLY A C 1
ATOM 703 O O . GLY A 1 88 ? -8.593 -2.124 -2.077 1.00 49.09 88 GLY A O 1
ATOM 704 N N . ARG A 1 89 ? -9.208 -0.171 -2.965 1.00 56.12 89 ARG A N 1
ATOM 705 C CA . ARG A 1 89 ? -9.071 0.580 -1.689 1.00 56.12 89 ARG A CA 1
ATOM 706 C C . ARG A 1 89 ? -10.372 0.820 -0.911 1.00 56.12 89 ARG A C 1
ATOM 708 O O . ARG A 1 89 ? -10.329 1.372 0.182 1.00 56.12 89 ARG A O 1
ATOM 715 N N . TYR A 1 90 ? -11.518 0.418 -1.451 1.00 60.41 90 TYR A N 1
ATOM 716 C CA . TYR A 1 90 ? -12.801 0.455 -0.738 1.00 60.41 90 TYR A CA 1
ATOM 717 C C . TYR A 1 90 ? -13.608 -0.811 -1.035 1.00 60.41 90 TYR A C 1
ATOM 719 O O . TYR A 1 90 ? -14.780 -0.763 -1.398 1.00 60.41 90 TYR A O 1
ATOM 727 N N . THR A 1 91 ? -12.952 -1.967 -0.940 1.00 72.38 91 THR A N 1
ATOM 728 C CA . THR A 1 91 ? -13.717 -3.200 -0.762 1.00 72.38 91 THR A CA 1
ATOM 729 C C . THR A 1 91 ? -14.232 -3.155 0.663 1.00 72.38 91 THR A C 1
ATOM 731 O O . THR A 1 91 ? -13.438 -2.973 1.568 1.00 72.38 91 THR A O 1
ATOM 734 N N . ASP A 1 92 ? -15.539 -3.259 0.875 1.00 81.75 92 ASP A N 1
ATOM 735 C CA . ASP A 1 92 ? -16.067 -3.411 2.229 1.00 81.75 92 ASP A CA 1
ATOM 736 C C . ASP A 1 92 ? -15.861 -4.862 2.663 1.00 81.75 92 ASP A C 1
ATOM 738 O O . ASP A 1 92 ? -16.684 -5.734 2.373 1.00 81.75 92 ASP A O 1
ATOM 742 N N . GLU A 1 93 ? -14.719 -5.142 3.291 1.00 87.06 93 GLU A N 1
ATOM 743 C CA . GLU A 1 93 ? -14.348 -6.503 3.676 1.00 87.06 93 GLU A CA 1
ATOM 744 C C . GLU A 1 93 ? -15.330 -7.100 4.693 1.00 87.06 93 GLU A C 1
ATOM 746 O O . GLU A 1 93 ? -15.534 -8.311 4.712 1.00 87.06 93 GLU A O 1
ATOM 751 N N . CYS A 1 94 ? -16.036 -6.257 5.456 1.00 88.19 94 CYS A N 1
ATOM 752 C CA . CYS A 1 94 ? -17.064 -6.694 6.400 1.00 88.19 94 CYS A CA 1
ATOM 753 C C . CYS A 1 94 ? -18.315 -7.275 5.722 1.00 88.19 94 CYS A C 1
ATOM 755 O O . CYS A 1 94 ? -19.142 -7.885 6.397 1.00 88.19 94 CYS A O 1
ATOM 757 N N . LYS A 1 95 ? -18.471 -7.114 4.400 1.00 90.56 95 LYS A N 1
ATOM 758 C CA . LYS A 1 95 ? -19.569 -7.724 3.632 1.00 90.56 95 LYS A CA 1
ATOM 759 C C . LYS A 1 95 ? -19.252 -9.122 3.109 1.00 90.56 95 LYS A C 1
ATOM 761 O O . LYS A 1 95 ? -20.165 -9.796 2.641 1.00 90.56 95 LYS A O 1
ATOM 766 N N . ASN A 1 96 ? -17.993 -9.560 3.148 1.00 86.88 96 ASN A N 1
ATOM 767 C CA . ASN A 1 96 ? -17.586 -10.855 2.607 1.00 86.88 96 ASN A CA 1
ATOM 768 C C . ASN A 1 96 ? -16.704 -11.611 3.606 1.00 86.88 96 ASN A C 1
ATOM 770 O O . ASN A 1 96 ? -15.478 -11.552 3.541 1.00 86.88 96 ASN A O 1
ATOM 774 N N . VAL A 1 97 ? -17.359 -12.351 4.502 1.00 86.31 97 VAL A N 1
ATOM 775 C CA . VAL A 1 97 ? -16.705 -13.136 5.561 1.00 86.31 97 VAL A CA 1
ATOM 776 C C . VAL A 1 97 ? -15.869 -14.290 4.994 1.00 86.31 97 VAL A C 1
ATOM 778 O O . VAL A 1 97 ? -14.836 -14.624 5.563 1.00 86.31 97 VAL A O 1
ATOM 781 N N . GLU A 1 98 ? -16.258 -14.872 3.856 1.00 87.06 98 GLU A N 1
ATOM 782 C CA . GLU A 1 98 ? -15.515 -15.975 3.225 1.00 87.06 98 GLU A CA 1
ATOM 783 C C . GLU A 1 98 ? -14.143 -15.523 2.714 1.00 87.06 98 GLU A C 1
ATOM 785 O O . GLU A 1 98 ? -13.137 -16.209 2.890 1.00 87.06 98 GLU A O 1
ATOM 790 N N . LYS A 1 99 ? -14.092 -14.338 2.099 1.00 85.50 99 LYS A N 1
ATOM 791 C CA . LYS A 1 99 ? -12.856 -13.742 1.580 1.00 85.50 99 LYS A CA 1
ATOM 792 C C . LYS A 1 99 ? -12.069 -13.008 2.666 1.00 85.50 99 LYS A C 1
ATOM 794 O O . LYS A 1 99 ? -10.841 -12.948 2.600 1.00 85.50 99 LYS A O 1
ATOM 799 N N . PHE A 1 100 ? -12.762 -12.447 3.653 1.00 88.31 100 PHE A N 1
ATOM 800 C CA . PHE A 1 100 ? -12.182 -11.651 4.727 1.00 88.31 100 PHE A CA 1
ATOM 801 C C . PHE A 1 100 ? -12.752 -12.085 6.086 1.00 88.31 100 PHE A C 1
ATOM 803 O O . PHE A 1 100 ? -13.689 -11.468 6.596 1.00 88.31 100 PHE A O 1
ATOM 810 N N . PRO A 1 101 ? -12.182 -13.141 6.695 1.00 92.50 101 PRO A N 1
ATOM 811 C CA . PRO A 1 101 ? -12.711 -13.700 7.929 1.00 92.50 101 PRO A CA 1
ATOM 812 C C . PRO A 1 101 ? -12.768 -12.677 9.064 1.00 92.50 101 PRO A C 1
ATOM 814 O O . PRO A 1 101 ? -11.751 -12.129 9.499 1.00 92.50 101 PRO A O 1
ATOM 817 N N . CYS A 1 102 ? -13.980 -12.444 9.557 1.00 95.12 102 CYS A N 1
ATOM 818 C CA . CYS A 1 102 ? -14.244 -11.732 10.793 1.00 95.12 102 CYS A CA 1
ATOM 819 C C . CYS A 1 102 ? -15.579 -12.201 11.368 1.00 95.12 102 CYS A C 1
ATOM 821 O O . CYS A 1 102 ? -16.624 -11.985 10.761 1.00 95.12 102 CYS A O 1
ATOM 823 N N . TYR A 1 103 ? -15.537 -12.833 12.539 1.00 95.12 103 TYR A N 1
ATOM 824 C CA . TYR A 1 103 ? -16.711 -13.457 13.158 1.00 95.12 103 TYR A CA 1
ATOM 825 C C . TYR A 1 103 ? -17.282 -12.645 14.331 1.00 95.12 103 TYR A C 1
ATOM 827 O O . TYR A 1 103 ? -18.280 -13.028 14.931 1.00 95.12 103 TYR A O 1
ATOM 835 N N . GLU A 1 104 ? -16.661 -11.509 14.658 1.00 93.94 104 GLU A N 1
ATOM 836 C CA . GLU A 1 104 ? -17.073 -10.627 15.754 1.00 93.94 104 GLU A CA 1
ATOM 837 C C . GLU A 1 104 ? -17.218 -9.174 15.267 1.00 93.94 104 GLU A C 1
ATOM 839 O O . GLU A 1 104 ? -17.899 -8.900 14.281 1.00 93.94 104 GLU A O 1
ATOM 844 N N . THR A 1 105 ? -16.612 -8.203 15.952 1.00 95.25 105 THR A N 1
ATOM 845 C CA . THR A 1 105 ? -16.743 -6.786 15.614 1.00 95.25 105 THR A CA 1
ATOM 846 C C . THR A 1 105 ? -15.845 -6.447 14.428 1.00 95.25 105 THR A C 1
ATOM 848 O O . THR A 1 105 ? -14.640 -6.238 14.602 1.00 95.25 105 THR A O 1
ATOM 851 N N . CYS A 1 106 ? -16.439 -6.367 13.237 1.00 93.81 106 CYS A N 1
ATOM 852 C CA . CYS A 1 106 ? -15.790 -5.870 12.026 1.00 93.81 106 CYS A CA 1
ATOM 853 C C . CYS A 1 106 ? -15.989 -4.358 11.872 1.00 93.81 106 CYS A C 1
ATOM 855 O O . CYS A 1 106 ? -17.099 -3.852 12.037 1.00 93.81 106 CYS A O 1
ATOM 857 N N . ALA A 1 107 ? -14.930 -3.635 11.518 1.00 91.00 107 ALA A N 1
ATOM 858 C CA . ALA A 1 107 ? -15.031 -2.259 11.050 1.00 91.00 107 ALA A CA 1
ATOM 859 C C . ALA A 1 107 ? -14.150 -2.057 9.817 1.00 91.00 107 ALA A C 1
ATOM 861 O O . ALA A 1 107 ? -12.925 -2.187 9.892 1.00 91.00 107 ALA A O 1
ATOM 862 N N . ASN A 1 108 ? -14.800 -1.727 8.703 1.00 82.94 108 ASN A N 1
ATOM 863 C CA . ASN A 1 108 ? -14.164 -1.408 7.433 1.00 82.94 108 ASN A CA 1
ATOM 864 C C . ASN A 1 108 ? -13.337 -0.115 7.556 1.00 82.94 108 ASN A C 1
ATOM 866 O O . ASN A 1 108 ? -13.745 0.846 8.213 1.00 82.94 108 ASN A O 1
ATOM 870 N N . THR A 1 109 ? -12.173 -0.082 6.919 1.00 75.94 109 THR A N 1
ATOM 871 C CA . THR A 1 109 ? -11.273 1.072 6.856 1.00 75.94 109 THR A CA 1
ATOM 872 C C . THR A 1 109 ? -10.800 1.283 5.412 1.00 75.94 109 THR A C 1
ATOM 874 O O . THR A 1 109 ? -10.784 0.355 4.615 1.00 75.94 109 THR A O 1
ATOM 877 N N . PRO A 1 110 ? -10.397 2.495 5.000 1.00 75.38 110 PRO A N 1
ATOM 878 C CA . PRO A 1 110 ? -9.915 2.698 3.634 1.00 75.38 110 PRO A CA 1
ATOM 879 C C . PRO A 1 110 ? -8.681 1.833 3.301 1.00 75.38 110 PRO A C 1
ATOM 881 O O . PRO A 1 110 ? -7.552 2.161 3.674 1.00 75.38 110 PRO A O 1
ATOM 884 N N . GLY A 1 111 ? -8.901 0.753 2.550 1.00 69.88 111 GLY A N 1
ATOM 885 C CA . GLY A 1 111 ? -7.903 -0.211 2.085 1.00 69.88 111 GLY A CA 1
ATOM 886 C C . GLY A 1 111 ? -7.648 -1.409 3.005 1.00 69.88 111 GLY A C 1
ATOM 887 O O . GLY A 1 111 ? -6.667 -2.107 2.755 1.00 69.88 111 GLY A O 1
ATOM 888 N N . ASN A 1 112 ? -8.438 -1.608 4.070 1.00 79.75 112 ASN A N 1
ATOM 889 C CA . ASN A 1 112 ? -8.358 -2.771 4.967 1.00 79.75 112 ASN A CA 1
ATOM 890 C C . ASN A 1 112 ? -9.585 -2.837 5.901 1.00 79.75 112 ASN A C 1
ATOM 892 O O . ASN A 1 112 ? -10.392 -1.923 5.941 1.00 79.75 112 ASN A O 1
ATOM 896 N N . TYR A 1 113 ? -9.638 -3.795 6.821 1.00 86.94 113 TYR A N 1
ATOM 897 C CA . TYR A 1 113 ? -10.611 -3.840 7.909 1.00 86.94 113 TYR A CA 1
ATOM 898 C C . TYR A 1 113 ? -9.954 -4.145 9.255 1.00 86.94 113 TYR A C 1
ATOM 900 O O . TYR A 1 113 ? -8.875 -4.734 9.359 1.00 86.94 113 TYR A O 1
ATOM 908 N N . THR A 1 114 ? -10.639 -3.752 10.323 1.00 90.00 114 THR A N 1
ATOM 909 C CA . THR A 1 114 ? -10.317 -4.173 11.686 1.00 90.00 114 THR A CA 1
ATOM 910 C C . THR A 1 114 ? -11.321 -5.222 12.141 1.00 90.00 114 THR A C 1
ATOM 912 O O . THR A 1 114 ? -12.516 -5.074 11.910 1.00 90.00 114 THR A O 1
ATOM 915 N N . CYS A 1 115 ? -10.835 -6.277 12.792 1.00 95.38 115 CYS A N 1
ATOM 916 C CA . CYS A 1 115 ? -11.667 -7.328 13.368 1.00 95.38 115 CYS A CA 1
ATOM 917 C C . CYS A 1 115 ? -11.263 -7.543 14.825 1.00 95.38 115 CYS A C 1
ATOM 919 O O . CYS A 1 115 ? -10.081 -7.751 15.110 1.00 95.38 115 CYS A O 1
ATOM 921 N N . LYS A 1 116 ? -12.212 -7.429 15.759 1.00 96.00 116 LYS A N 1
ATOM 922 C CA . LYS A 1 116 ? -11.939 -7.494 17.202 1.00 96.00 116 LYS A CA 1
ATOM 923 C C . LYS A 1 116 ? -13.006 -8.296 17.932 1.00 96.00 116 LYS A C 1
ATOM 925 O O . LYS A 1 116 ? -14.183 -8.221 17.594 1.00 96.00 116 LYS A O 1
ATOM 930 N N . CYS A 1 117 ? -12.600 -8.991 18.994 1.00 96.19 117 CYS A N 1
ATOM 931 C CA . CYS A 1 117 ? -13.546 -9.611 19.916 1.00 96.19 117 CYS A CA 1
ATOM 932 C C . CYS A 1 117 ? -14.453 -8.552 20.560 1.00 96.19 117 CYS A C 1
ATOM 934 O O . CYS A 1 117 ? -14.036 -7.410 20.793 1.00 96.19 117 CYS A O 1
ATOM 936 N N . LYS A 1 118 ? -15.680 -8.951 20.907 1.00 94.75 118 LYS A N 1
ATOM 937 C CA . LYS A 1 118 ? -16.595 -8.135 21.711 1.00 94.75 118 LYS A CA 1
ATOM 938 C C . LYS A 1 118 ? -15.980 -7.753 23.063 1.00 94.75 118 LYS A C 1
ATOM 940 O O . LYS A 1 118 ? -15.036 -8.372 23.566 1.00 94.75 118 LYS A O 1
ATOM 945 N N . ARG A 1 119 ? -16.536 -6.710 23.684 1.00 92.25 119 ARG A N 1
ATOM 946 C CA . ARG A 1 119 ? -16.128 -6.274 25.027 1.00 92.25 119 ARG A CA 1
ATOM 947 C C . ARG A 1 119 ? -16.265 -7.441 26.012 1.00 92.25 119 ARG A C 1
ATOM 949 O O . ARG A 1 119 ? -17.280 -8.122 26.024 1.00 92.25 119 ARG A O 1
ATOM 956 N N . GLY A 1 120 ? -15.240 -7.654 26.838 1.00 89.94 120 GLY A N 1
ATOM 957 C CA . GLY A 1 120 ? -15.202 -8.777 27.783 1.00 89.94 120 GLY A CA 1
ATOM 958 C C . GLY A 1 120 ? -14.675 -10.093 27.201 1.00 89.94 120 GLY A C 1
ATOM 959 O O . GLY A 1 120 ? -14.631 -11.074 27.932 1.00 89.94 120 GLY A O 1
ATOM 960 N N . TYR A 1 121 ? -14.227 -10.111 25.940 1.00 92.75 121 TYR A N 1
ATOM 961 C CA . TYR A 1 121 ? -13.626 -11.276 25.283 1.00 92.75 121 TYR A CA 1
ATOM 962 C C . TYR A 1 121 ? -12.216 -10.966 24.748 1.00 92.75 121 TYR A C 1
ATOM 964 O O . TYR A 1 121 ? -11.860 -9.807 24.504 1.00 92.75 121 TYR A O 1
ATOM 972 N N . SER A 1 122 ? -11.393 -12.003 24.601 1.00 93.56 122 SER A N 1
ATOM 973 C CA . SER A 1 122 ? -10.037 -11.989 24.034 1.00 93.56 122 SER A CA 1
ATOM 974 C C . SER A 1 122 ? -9.787 -13.232 23.191 1.00 93.56 122 SER A C 1
ATOM 976 O O . SER A 1 122 ? -10.320 -14.296 23.493 1.00 93.56 122 SER A O 1
ATOM 978 N N . GLY A 1 123 ? -8.930 -13.103 22.183 1.00 93.25 123 GLY A N 1
ATOM 979 C CA . GLY A 1 123 ? -8.590 -14.175 21.253 1.00 93.25 123 GLY A CA 1
ATOM 980 C C . GLY A 1 123 ? -8.467 -13.640 19.831 1.00 93.25 123 GLY A C 1
ATOM 981 O O . GLY A 1 123 ? -8.300 -12.430 19.646 1.00 93.25 123 GLY A O 1
ATOM 982 N N . ASP A 1 124 ? -8.554 -14.530 18.846 1.00 94.56 124 ASP A N 1
ATOM 983 C CA . ASP A 1 124 ? -8.510 -14.167 17.430 1.00 94.56 124 ASP A CA 1
ATOM 984 C C . ASP A 1 124 ? -9.925 -14.126 16.843 1.00 94.56 124 ASP A C 1
ATOM 986 O O . ASP A 1 124 ? -10.571 -15.152 16.654 1.00 94.56 124 ASP A O 1
ATOM 990 N N . ALA A 1 125 ? -10.405 -12.920 16.539 1.00 94.31 125 ALA A N 1
ATOM 991 C CA . ALA A 1 125 ? -11.732 -12.694 15.968 1.00 94.31 125 ALA A CA 1
ATOM 992 C C . ALA A 1 125 ? -11.855 -13.101 14.486 1.00 94.31 125 ALA A C 1
ATOM 994 O O . ALA A 1 125 ? -12.954 -13.061 13.930 1.00 94.31 125 ALA A O 1
ATOM 995 N N . LYS A 1 126 ? -10.745 -13.475 13.835 1.00 92.38 126 LYS A N 1
ATOM 996 C CA . LYS A 1 126 ? -10.725 -13.990 12.459 1.00 92.38 126 LYS A CA 1
ATOM 997 C C . LYS A 1 126 ? -10.893 -15.505 12.382 1.00 92.38 126 LYS A C 1
ATOM 999 O O . LYS A 1 126 ? -11.032 -16.036 11.286 1.00 92.38 126 LYS A O 1
ATOM 1004 N N . ILE A 1 127 ? -10.879 -16.198 13.520 1.00 93.19 127 ILE A N 1
ATOM 1005 C CA . ILE A 1 127 ? -11.131 -17.636 13.630 1.00 93.19 127 ILE A CA 1
ATOM 1006 C C . ILE A 1 127 ? -12.551 -17.824 14.167 1.00 93.19 127 ILE A C 1
ATOM 1008 O O . ILE A 1 127 ? -12.959 -17.120 15.092 1.00 93.19 127 ILE A O 1
ATOM 1012 N N . HIS A 1 128 ? -13.309 -18.760 13.590 1.00 93.00 128 HIS A N 1
ATOM 1013 C CA . HIS A 1 128 ? -14.643 -19.104 14.087 1.00 93.00 128 HIS A CA 1
ATOM 1014 C C . HIS A 1 128 ? -14.534 -19.547 15.554 1.00 93.00 128 HIS A C 1
ATOM 1016 O O . HIS A 1 128 ? -13.677 -20.365 15.884 1.00 93.00 128 HIS A O 1
ATOM 1022 N N . ASP A 1 129 ? -15.334 -18.954 16.443 1.00 92.19 129 ASP A N 1
ATOM 1023 C CA . ASP A 1 129 ? -15.258 -19.152 17.903 1.00 92.19 129 ASP A CA 1
ATOM 1024 C C . ASP A 1 129 ? -13.874 -18.866 18.536 1.00 92.19 129 ASP A C 1
ATOM 1026 O O . ASP A 1 129 ? -13.551 -19.333 19.632 1.00 92.19 129 ASP A O 1
ATOM 1030 N N . GLY A 1 130 ? -13.030 -18.068 17.871 1.00 92.00 130 GLY A N 1
ATOM 1031 C CA . GLY A 1 130 ? -11.676 -17.752 18.334 1.00 92.00 130 GLY A CA 1
ATOM 1032 C C . GLY A 1 130 ? -11.613 -16.763 19.504 1.00 92.00 130 GLY A C 1
ATOM 1033 O O . GLY A 1 130 ? -10.552 -16.590 20.108 1.00 92.00 130 GLY A O 1
ATOM 1034 N N . CYS A 1 131 ? -12.736 -16.136 19.863 1.00 95.25 131 CYS A N 1
ATOM 1035 C CA . CYS A 1 131 ? -12.855 -15.225 20.997 1.00 95.25 131 CYS A CA 1
ATOM 1036 C C . CYS A 1 131 ? -13.412 -15.945 22.229 1.00 95.25 131 CYS A C 1
ATOM 1038 O O . CYS A 1 131 ? -14.497 -16.515 22.206 1.00 95.25 131 CYS A O 1
ATOM 1040 N N . ARG A 1 132 ? -12.697 -15.857 23.353 1.00 94.19 132 ARG A N 1
ATOM 1041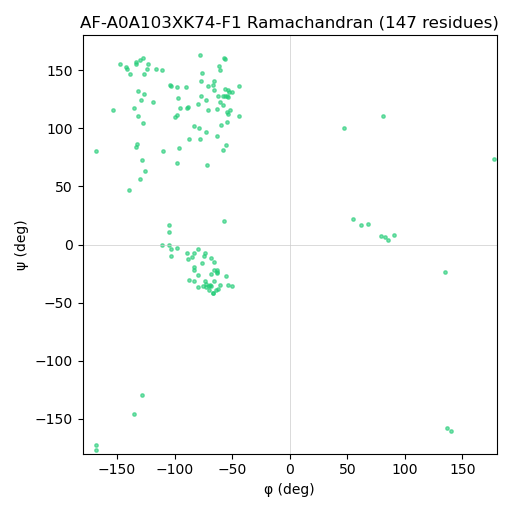 C CA . ARG A 1 132 ? -13.106 -16.428 24.644 1.00 94.19 132 ARG A CA 1
ATOM 1042 C C . ARG A 1 132 ? -13.313 -15.330 25.665 1.00 94.19 132 ARG A C 1
ATOM 1044 O O . ARG A 1 132 ? -12.665 -14.286 25.586 1.00 94.19 132 ARG A O 1
ATOM 1051 N N . HIS A 1 133 ? -14.205 -15.558 26.625 1.00 93.00 133 HIS A N 1
ATOM 1052 C CA . HIS A 1 133 ? -14.406 -14.615 27.716 1.00 93.00 133 HIS A CA 1
ATOM 1053 C C . HIS A 1 133 ? -13.068 -14.336 28.396 1.00 93.00 133 HIS A C 1
ATOM 1055 O O . HIS A 1 133 ? -12.346 -15.258 28.780 1.00 93.00 133 HIS A O 1
ATOM 1061 N N . LYS A 1 134 ? -12.737 -13.051 28.535 1.00 86.62 134 LYS A N 1
ATOM 1062 C CA . LYS A 1 134 ? -11.644 -12.640 29.403 1.00 86.62 134 LYS A CA 1
ATOM 1063 C C . LYS A 1 134 ? -12.035 -13.109 30.799 1.00 86.62 134 LYS A C 1
ATOM 1065 O O . LYS A 1 134 ? -13.106 -12.700 31.259 1.00 86.62 134 LYS A O 1
ATOM 1070 N N . PRO A 1 135 ? -11.217 -13.929 31.479 1.00 78.88 135 PRO A N 1
ATOM 1071 C CA . PRO A 1 135 ? -11.375 -14.035 32.915 1.00 78.88 135 PRO A CA 1
ATOM 1072 C C . PRO A 1 135 ? -11.330 -12.601 33.438 1.00 78.88 135 PRO A C 1
ATOM 1074 O O . PRO A 1 135 ? -10.490 -11.808 32.991 1.00 78.88 135 PRO A O 1
ATOM 1077 N N . PHE A 1 136 ? -12.297 -12.230 34.283 1.00 69.00 136 PHE A N 1
ATOM 1078 C CA . PHE A 1 136 ? -12.256 -10.938 34.959 1.00 69.00 136 PHE A CA 1
ATOM 1079 C C . PHE A 1 136 ? -10.825 -10.730 35.454 1.00 69.00 136 PHE A C 1
ATOM 1081 O O . PHE A 1 136 ? -10.237 -11.694 35.961 1.00 69.00 136 PHE A O 1
ATOM 1088 N N . PRO A 1 137 ? -10.226 -9.535 35.297 1.00 55.38 137 PRO A N 1
ATOM 1089 C CA . PRO A 1 137 ? -9.025 -9.273 36.050 1.00 55.38 137 PRO A CA 1
ATOM 1090 C C . PRO A 1 137 ? -9.413 -9.538 37.502 1.00 55.38 137 PRO A C 1
ATOM 1092 O O . PRO A 1 137 ? -10.274 -8.846 38.051 1.00 55.38 137 PRO A O 1
ATOM 1095 N N . LEU A 1 138 ? -8.812 -10.574 38.095 1.00 46.97 138 LEU A N 1
ATOM 1096 C CA . LEU A 1 138 ? -8.533 -10.580 39.515 1.00 46.97 138 LEU A CA 1
ATOM 1097 C C . LEU A 1 138 ? -7.716 -9.308 39.707 1.00 46.97 138 LEU A C 1
ATOM 1099 O O . LEU A 1 138 ? -6.493 -9.304 39.589 1.00 46.97 138 LEU A O 1
ATOM 1103 N N . LEU A 1 139 ? -8.419 -8.190 39.900 1.00 42.03 139 LEU A N 1
ATOM 1104 C CA . LEU A 1 139 ? -7.917 -7.112 40.710 1.00 42.03 139 LEU A CA 1
ATOM 1105 C C . LEU A 1 139 ? -7.351 -7.841 41.919 1.00 42.03 139 LEU A C 1
ATOM 1107 O O . LEU A 1 139 ? -8.100 -8.458 42.679 1.00 42.03 139 LEU A O 1
ATOM 1111 N N . LEU A 1 140 ? -6.026 -7.841 42.041 1.00 43.53 140 LEU A N 1
ATOM 1112 C CA . LEU A 1 140 ? -5.388 -7.962 43.333 1.00 43.53 140 LEU A CA 1
ATOM 1113 C C . LEU A 1 140 ? -5.933 -6.777 44.133 1.00 43.53 140 LEU A C 1
ATOM 1115 O O . LEU A 1 140 ? -5.331 -5.709 44.180 1.00 43.53 140 LEU A O 1
ATOM 1119 N N . LEU A 1 141 ? -7.143 -6.935 44.674 1.00 40.06 141 LEU A N 1
ATOM 1120 C CA . LEU A 1 141 ? -7.632 -6.138 45.771 1.00 40.06 141 LEU A CA 1
ATOM 1121 C C . LEU A 1 141 ? -6.675 -6.491 46.900 1.00 40.06 141 LEU A C 1
ATOM 1123 O O . LEU A 1 141 ? -6.839 -7.503 47.582 1.00 40.06 141 LEU A O 1
ATOM 1127 N N . SER A 1 142 ? -5.624 -5.687 47.056 1.00 36.84 142 SER A N 1
ATOM 1128 C CA . SER A 1 142 ? -4.992 -5.562 48.354 1.00 36.84 142 SER A CA 1
ATOM 1129 C C . SER A 1 142 ? -6.112 -5.170 49.316 1.00 36.84 142 SER A C 1
ATOM 1131 O O . SER A 1 142 ? -6.618 -4.053 49.251 1.00 36.84 142 SER A O 1
ATOM 1133 N N . SER A 1 143 ? -6.536 -6.136 50.131 1.00 46.66 143 SER A N 1
ATOM 1134 C CA . SER A 1 143 ? -7.281 -5.967 51.381 1.00 46.66 143 SER A CA 1
ATOM 1135 C C . SER A 1 143 ? -8.489 -5.019 51.349 1.00 46.66 143 SER A C 1
ATOM 1137 O O . SER A 1 143 ? -8.360 -3.813 51.544 1.00 46.66 143 SER A O 1
ATOM 1139 N N . GLY A 1 144 ? -9.685 -5.599 51.246 1.00 40.38 144 GLY A N 1
ATOM 1140 C CA . GLY A 1 144 ? -10.936 -4.915 51.575 1.00 40.38 144 GLY A CA 1
ATOM 1141 C C . GLY A 1 144 ? -12.155 -5.789 51.306 1.00 40.38 144 GLY A C 1
ATOM 1142 O O . GLY A 1 144 ? -12.844 -5.585 50.315 1.00 40.38 144 GLY A O 1
ATOM 1143 N N . ASN A 1 145 ? -12.384 -6.796 52.151 1.00 40.06 145 ASN A N 1
ATOM 1144 C CA . ASN A 1 145 ? -13.580 -7.644 52.136 1.00 40.06 145 ASN A CA 1
ATOM 1145 C C . ASN A 1 145 ? -14.750 -6.910 52.830 1.00 40.06 145 ASN A C 1
ATOM 1147 O O . ASN A 1 145 ? -14.592 -6.601 54.011 1.00 40.06 145 ASN A O 1
ATOM 1151 N N . PRO A 1 146 ? -15.905 -6.649 52.178 1.00 49.78 146 PRO A N 1
ATOM 1152 C CA . PRO A 1 146 ? -17.062 -6.070 52.853 1.00 49.78 146 PRO A CA 1
ATOM 1153 C C . PRO A 1 146 ? -18.192 -7.075 53.141 1.00 49.78 146 PRO A C 1
ATOM 1155 O O . PRO A 1 146 ? -19.267 -6.650 53.547 1.00 49.78 146 PRO A O 1
ATOM 1158 N N . TYR A 1 147 ? -17.996 -8.389 52.985 1.00 39.78 147 TYR A N 1
ATOM 1159 C CA . TYR A 1 147 ? -19.019 -9.374 53.364 1.00 39.78 147 TYR A CA 1
ATOM 1160 C C . TYR A 1 147 ? -18.735 -9.965 54.748 1.00 39.78 147 TYR A C 1
ATOM 1162 O O . TYR A 1 147 ? -18.367 -11.128 54.891 1.00 39.78 147 TYR A O 1
ATOM 1170 N N . VAL A 1 148 ? -18.906 -9.121 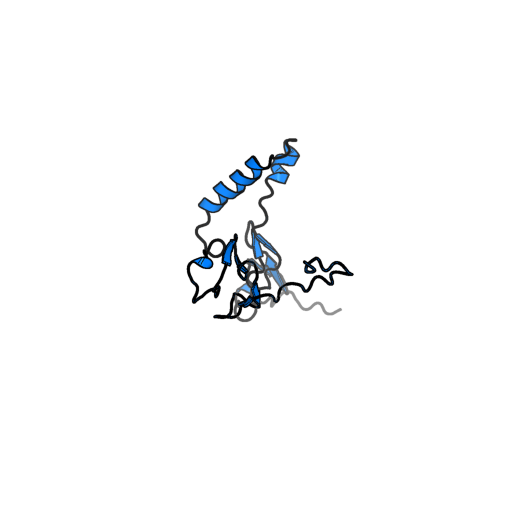55.767 1.00 43.81 148 VAL A N 1
ATOM 1171 C CA . VAL A 1 148 ? -19.293 -9.543 57.118 1.00 43.81 148 VAL A CA 1
ATOM 1172 C C . VAL A 1 148 ? -20.508 -8.702 57.501 1.00 43.81 148 VAL A C 1
ATOM 1174 O O . VAL A 1 148 ? -20.401 -7.506 57.770 1.00 43.81 148 VAL A O 1
ATOM 1177 N N . SER A 1 149 ? -21.678 -9.329 57.460 1.00 39.91 149 SER A N 1
ATOM 1178 C CA . SER A 1 149 ? -22.913 -8.940 58.146 1.00 39.91 149 SER A CA 1
ATOM 1179 C C . SER A 1 149 ? -23.679 -10.221 58.427 1.00 39.91 149 SER A C 1
ATOM 1181 O O . SER A 1 149 ? -23.801 -11.019 57.470 1.00 39.91 149 SER A O 1
#

pLDDT: mean 71.45, std 19.43, range [36.84, 96.19]

Sequence (149 aa):
MLTFPLYLDINECHYPEKFPCYGTCVNTVGNYTWKCKEGYSGDAKIRDGCRRKPFHPLVLYIASGKYPTYETYRLVNATDLAKSGCDGRYTDECKNVEKFPCYETCANTPGNYTCKCKRGYSGDAKIHDGCRHKPFPLLLLSSGNPYVS

Foldseek 3Di:
DDDDDLPDQDQCVVPCVVVPWQADWAGDRVDIDGAHYPQWDADRSDNVRIDGDPPPVVVVVVVVVDDDDPVNVVVVVVVVVVPDPDDQFDDQLVVPCPVRPFQADWDDDGRGIDHDHDPQWDADRSDVVRIDGDDPPPPPPPDDDPPDD